Protein AF-A0A1G0WPR1-F1 (afdb_monomer_lite)

Structure (mmCIF, N/CA/C/O backbone):
data_AF-A0A1G0WPR1-F1
#
_entry.id   AF-A0A1G0WPR1-F1
#
loop_
_atom_site.group_PDB
_atom_site.id
_atom_site.type_symbol
_atom_site.label_atom_id
_atom_site.label_alt_id
_atom_site.label_comp_id
_atom_site.label_asym_id
_atom_site.label_entity_id
_atom_site.label_seq_id
_atom_site.pdbx_PDB_ins_code
_atom_site.Cartn_x
_atom_site.Cartn_y
_atom_site.Cartn_z
_atom_site.occupancy
_atom_site.B_iso_or_equiv
_atom_site.auth_seq_id
_atom_site.auth_comp_id
_atom_site.auth_asym_id
_atom_site.auth_atom_id
_atom_site.pdbx_PDB_model_num
ATOM 1 N N . MET A 1 1 ? 37.374 9.380 -49.633 1.00 40.91 1 MET A N 1
ATOM 2 C CA . MET A 1 1 ? 36.463 9.877 -48.576 1.00 40.91 1 MET A CA 1
ATOM 3 C C . MET A 1 1 ? 35.446 8.776 -48.291 1.00 40.91 1 MET A C 1
ATOM 5 O O . MET A 1 1 ? 34.675 8.449 -49.180 1.00 40.91 1 MET A O 1
ATOM 9 N N . LYS A 1 2 ? 35.522 8.086 -47.144 1.00 46.47 2 LYS A N 1
ATOM 10 C CA . LYS A 1 2 ? 34.628 6.950 -46.840 1.00 46.47 2 LYS A CA 1
ATOM 11 C C . LYS A 1 2 ? 33.429 7.456 -46.031 1.00 46.47 2 LYS A C 1
ATOM 13 O O . LYS A 1 2 ? 33.538 7.633 -44.822 1.00 46.47 2 LYS A O 1
ATOM 18 N N . ASN A 1 3 ? 32.305 7.699 -46.707 1.00 52.41 3 ASN A N 1
ATOM 19 C CA . ASN A 1 3 ? 31.040 8.071 -46.072 1.00 52.41 3 ASN A CA 1
ATOM 20 C C . ASN A 1 3 ? 30.447 6.858 -45.351 1.00 52.41 3 ASN A C 1
ATOM 22 O O . ASN A 1 3 ? 29.875 5.960 -45.971 1.00 52.41 3 ASN A O 1
ATOM 26 N N . GLN A 1 4 ? 30.593 6.828 -44.029 1.00 59.12 4 GLN A N 1
ATOM 27 C CA . GLN A 1 4 ? 29.947 5.820 -43.203 1.00 59.12 4 GLN A CA 1
ATOM 28 C C . GLN A 1 4 ? 28.466 6.164 -43.039 1.00 59.12 4 GLN A C 1
ATOM 30 O O . GLN A 1 4 ? 28.103 7.137 -42.379 1.00 59.12 4 GLN A O 1
ATOM 35 N N . HIS A 1 5 ? 27.603 5.342 -43.630 1.00 58.06 5 HIS A N 1
ATOM 36 C CA . HIS A 1 5 ? 26.177 5.351 -43.338 1.00 58.06 5 HIS A CA 1
ATOM 37 C C . HIS A 1 5 ? 25.981 4.909 -41.881 1.00 58.06 5 HIS A C 1
ATOM 39 O O . HIS A 1 5 ? 26.058 3.720 -41.566 1.00 58.06 5 HIS A O 1
ATOM 45 N N . LYS A 1 6 ? 25.746 5.863 -40.970 1.00 64.94 6 LYS A N 1
ATOM 46 C CA . LYS A 1 6 ? 25.291 5.561 -39.605 1.00 64.94 6 LYS A CA 1
ATOM 47 C C . LYS A 1 6 ? 23.934 4.861 -39.715 1.00 64.94 6 LYS A C 1
ATOM 49 O O . LYS A 1 6 ? 22.935 5.504 -40.030 1.00 64.94 6 LYS A O 1
ATOM 54 N N . LYS A 1 7 ? 23.904 3.546 -39.476 1.00 68.44 7 LYS A N 1
ATOM 55 C CA . LYS A 1 7 ? 22.660 2.772 -39.351 1.00 68.44 7 LYS A CA 1
ATOM 56 C C . LYS A 1 7 ? 21.761 3.468 -38.323 1.00 68.44 7 LYS A C 1
ATOM 58 O O . LYS A 1 7 ? 22.183 3.672 -37.184 1.00 68.44 7 LYS A O 1
ATOM 63 N N . LYS A 1 8 ? 20.555 3.873 -38.738 1.00 71.06 8 LYS A N 1
ATOM 64 C CA . LYS A 1 8 ? 19.546 4.430 -37.830 1.00 71.06 8 LYS A CA 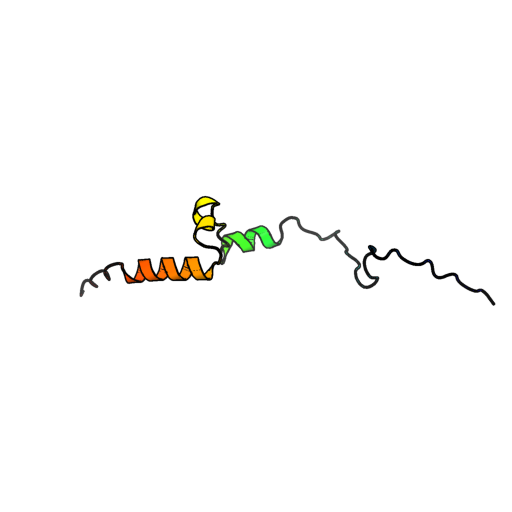1
ATOM 65 C C . LYS A 1 8 ? 19.124 3.320 -36.872 1.00 71.06 8 LYS A C 1
ATOM 67 O O . LYS A 1 8 ? 18.630 2.285 -37.308 1.00 71.06 8 LYS A O 1
ATOM 72 N N . VAL A 1 9 ? 19.394 3.522 -35.589 1.00 74.19 9 VAL A N 1
ATOM 73 C CA . VAL A 1 9 ? 18.941 2.620 -34.532 1.00 74.19 9 VAL A CA 1
ATOM 74 C C . VAL A 1 9 ? 17.419 2.803 -34.396 1.00 74.19 9 VAL A C 1
ATOM 76 O O . VAL A 1 9 ? 16.971 3.950 -34.451 1.00 74.19 9 VAL A O 1
ATOM 79 N N . PRO A 1 10 ? 16.622 1.724 -34.289 1.00 81.00 10 PRO A N 1
ATOM 80 C CA . PRO A 1 10 ? 15.178 1.825 -34.081 1.00 81.00 10 PRO A CA 1
ATOM 81 C C . PRO A 1 10 ? 14.842 2.652 -32.836 1.00 81.00 10 PRO A C 1
ATOM 83 O O . PRO A 1 10 ? 15.564 2.586 -31.846 1.00 81.00 10 PRO A O 1
ATOM 86 N N . ASP A 1 11 ? 13.727 3.381 -32.866 1.00 75.94 11 ASP A N 1
ATOM 87 C CA . ASP A 1 11 ? 13.301 4.261 -31.764 1.00 75.94 11 ASP A CA 1
ATOM 88 C C . ASP A 1 11 ? 13.053 3.495 -30.447 1.00 75.94 11 ASP A C 1
ATOM 90 O O . ASP A 1 11 ? 13.342 3.980 -29.360 1.00 75.94 11 ASP A O 1
ATOM 94 N N . ASN A 1 12 ? 12.632 2.231 -30.554 1.00 78.62 12 ASN A N 1
ATOM 95 C CA . ASN A 1 12 ? 12.402 1.331 -29.418 1.00 78.62 12 ASN A CA 1
ATOM 96 C C . ASN A 1 12 ? 13.676 0.644 -28.890 1.00 78.62 12 ASN A C 1
ATOM 98 O O . ASN A 1 12 ? 13.587 -0.296 -28.100 1.00 78.62 12 ASN A O 1
ATOM 102 N N . PHE A 1 13 ? 14.860 1.032 -29.362 1.00 82.50 13 PHE A N 1
ATOM 103 C CA . PHE A 1 13 ? 16.111 0.449 -28.892 1.00 82.50 13 PHE A CA 1
ATOM 104 C C . PHE A 1 13 ? 16.590 1.155 -27.622 1.00 82.50 13 PHE A C 1
ATOM 106 O O . PHE A 1 13 ? 16.446 2.370 -27.476 1.00 82.50 13 PHE A O 1
ATOM 113 N N . MET A 1 14 ? 17.207 0.401 -26.712 1.00 83.44 14 MET A N 1
ATOM 114 C CA . MET A 1 14 ? 17.816 0.979 -25.514 1.00 83.44 14 MET A CA 1
ATOM 115 C C . MET A 1 14 ? 18.861 2.031 -25.899 1.00 83.44 14 MET A C 1
ATOM 117 O O . MET A 1 14 ? 19.626 1.858 -26.854 1.00 83.44 14 MET A O 1
ATOM 121 N N . ARG A 1 15 ? 18.891 3.143 -25.159 1.00 83.56 15 ARG A N 1
ATOM 122 C CA . ARG A 1 15 ? 19.895 4.186 -25.387 1.00 83.56 15 ARG A CA 1
ATOM 123 C C . ARG A 1 15 ? 21.292 3.637 -25.083 1.00 83.56 15 ARG A C 1
ATOM 125 O O . ARG A 1 15 ? 21.440 2.731 -24.271 1.00 83.56 15 ARG A O 1
ATOM 132 N N . LYS A 1 16 ? 22.318 4.184 -25.738 1.00 83.19 16 LYS A N 1
ATOM 133 C CA . LYS A 1 16 ? 23.691 3.640 -25.704 1.00 83.19 16 LYS A CA 1
ATOM 134 C C . LYS A 1 16 ? 24.332 3.669 -24.316 1.00 83.19 16 LYS A C 1
ATOM 136 O O . LYS A 1 16 ? 25.270 2.925 -24.076 1.00 83.19 16 LYS A O 1
ATOM 141 N N . GLU A 1 17 ? 23.859 4.550 -23.444 1.00 86.31 17 GLU A N 1
ATOM 142 C CA . GLU A 1 17 ? 24.277 4.666 -22.048 1.00 86.31 17 GLU A CA 1
ATOM 143 C C . GLU A 1 17 ? 23.772 3.522 -21.156 1.00 86.31 17 GLU A C 1
ATOM 145 O O . GLU A 1 17 ? 24.299 3.335 -20.062 1.00 86.31 17 GLU A O 1
ATOM 150 N N . TYR A 1 18 ? 22.775 2.755 -21.603 1.00 84.75 18 TYR A N 1
ATOM 151 C CA . TYR A 1 18 ? 22.280 1.593 -20.876 1.00 84.75 18 TYR A CA 1
ATOM 152 C C . TYR A 1 18 ? 22.953 0.321 -21.395 1.00 84.75 18 TYR A C 1
ATOM 154 O O . TYR A 1 18 ? 22.583 -0.196 -22.449 1.00 84.75 18 TYR A O 1
ATOM 162 N N . ASP A 1 19 ? 23.900 -0.203 -20.618 1.00 83.62 19 ASP A N 1
ATOM 163 C CA . ASP A 1 19 ? 24.454 -1.549 -20.779 1.00 83.62 19 ASP A CA 1
ATOM 164 C C . ASP A 1 19 ? 24.082 -2.387 -19.550 1.00 83.62 19 ASP A C 1
ATOM 166 O O . ASP A 1 19 ? 24.644 -2.231 -18.463 1.00 83.62 19 ASP A O 1
ATOM 170 N N . PHE A 1 20 ? 23.034 -3.201 -19.682 1.00 84.19 20 PHE A N 1
ATOM 171 C CA . PHE A 1 20 ? 22.530 -4.001 -18.572 1.00 84.19 20 PHE A CA 1
ATOM 172 C C . PHE A 1 20 ? 23.265 -5.344 -18.502 1.00 84.19 20 PHE A C 1
ATOM 174 O O . PHE A 1 20 ? 22.873 -6.312 -19.155 1.00 84.19 20 PHE A O 1
ATOM 181 N N . ASP A 1 21 ? 24.290 -5.423 -17.654 1.00 84.44 21 ASP A N 1
ATOM 182 C CA . ASP A 1 21 ? 24.913 -6.694 -17.285 1.00 84.44 21 ASP A CA 1
ATOM 183 C C . ASP A 1 21 ? 24.092 -7.412 -16.199 1.00 84.44 21 ASP A C 1
ATOM 185 O O . ASP A 1 21 ? 24.139 -7.087 -15.008 1.00 84.44 21 ASP A O 1
ATOM 189 N N . TYR A 1 22 ? 23.323 -8.417 -16.618 1.00 83.81 22 TYR A N 1
ATOM 190 C CA . TYR A 1 22 ? 22.507 -9.240 -15.725 1.00 83.81 22 TYR A CA 1
ATOM 191 C C . TYR A 1 22 ? 23.259 -10.439 -15.125 1.00 83.81 22 TYR A C 1
ATOM 193 O O . TYR A 1 22 ? 22.642 -11.209 -14.388 1.00 83.81 22 TYR A O 1
ATOM 201 N N . SER A 1 23 ? 24.564 -10.608 -15.380 1.00 88.31 23 SER A N 1
ATOM 202 C CA . SER A 1 23 ? 25.355 -11.738 -14.858 1.00 88.31 23 SER A CA 1
ATOM 203 C C . SER A 1 23 ? 25.366 -11.808 -13.325 1.00 88.31 23 SER A C 1
ATOM 205 O O . SER A 1 23 ? 25.396 -12.889 -12.740 1.00 88.31 23 SER A O 1
ATOM 207 N N . THR A 1 24 ? 25.256 -10.652 -12.664 1.00 85.81 24 THR A N 1
ATOM 208 C CA . THR A 1 24 ? 25.173 -10.516 -11.200 1.00 85.81 24 THR A CA 1
ATOM 209 C C . THR A 1 24 ? 23.737 -10.326 -10.689 1.00 85.81 24 THR A C 1
ATOM 211 O O . THR A 1 24 ? 23.503 -10.096 -9.497 1.00 85.81 24 THR A O 1
ATOM 214 N N . GLY A 1 25 ? 22.745 -10.419 -11.578 1.00 87.00 25 GLY A N 1
ATOM 215 C CA . GLY A 1 25 ? 21.337 -10.204 -11.271 1.00 87.00 25 GLY A CA 1
ATOM 216 C C . GLY A 1 25 ? 20.775 -11.275 -10.335 1.00 87.00 25 GLY A C 1
ATOM 217 O O . GLY A 1 25 ? 20.605 -12.430 -10.712 1.00 87.00 25 GLY A O 1
ATOM 218 N N . THR A 1 26 ? 20.422 -10.896 -9.105 1.00 88.25 26 THR A N 1
ATOM 219 C CA . THR A 1 26 ? 19.770 -11.806 -8.148 1.00 88.25 26 THR A CA 1
ATOM 220 C C . THR A 1 26 ? 18.249 -11.674 -8.212 1.00 88.25 26 THR A C 1
ATOM 222 O O . THR A 1 26 ? 17.696 -10.601 -7.940 1.00 88.25 26 THR A O 1
ATOM 225 N N . ARG A 1 27 ? 17.544 -12.777 -8.500 1.00 88.38 27 ARG A N 1
ATOM 226 C CA . ARG A 1 27 ? 16.074 -12.815 -8.460 1.00 88.38 27 ARG A CA 1
ATOM 227 C C . ARG A 1 27 ? 15.577 -12.425 -7.066 1.00 88.38 27 ARG A C 1
ATOM 229 O O . ARG A 1 27 ? 15.961 -13.025 -6.071 1.00 88.38 27 ARG A O 1
ATOM 236 N N . GLY A 1 28 ? 14.705 -11.420 -7.000 1.00 86.00 28 GLY A N 1
ATOM 237 C CA . GLY A 1 28 ? 14.069 -11.015 -5.745 1.00 86.00 28 GLY A CA 1
ATOM 238 C C . GLY A 1 28 ? 14.997 -10.338 -4.728 1.00 86.00 28 GLY A C 1
ATOM 239 O O . GLY A 1 28 ? 14.652 -10.318 -3.550 1.00 86.00 28 GLY A O 1
ATOM 240 N N . LYS A 1 29 ? 16.125 -9.739 -5.156 1.00 85.25 29 LYS A N 1
ATOM 241 C CA . LYS A 1 29 ? 17.124 -9.058 -4.293 1.00 85.25 29 LYS A CA 1
ATOM 242 C C . LYS A 1 29 ? 16.528 -8.152 -3.200 1.00 85.25 29 LYS A C 1
ATOM 244 O O . LYS A 1 29 ? 17.098 -8.036 -2.116 1.00 85.25 29 LYS A O 1
ATOM 249 N N . TYR A 1 30 ? 15.383 -7.523 -3.470 1.00 80.62 30 TYR A N 1
ATOM 250 C CA . TYR A 1 30 ? 14.694 -6.613 -2.546 1.00 80.62 30 TYR A CA 1
ATOM 251 C C . TYR A 1 30 ? 13.316 -7.103 -2.083 1.00 80.62 30 TYR A C 1
ATOM 253 O O . TYR A 1 30 ? 12.697 -6.441 -1.253 1.00 80.62 30 TYR A O 1
ATOM 261 N N . ALA A 1 31 ? 12.845 -8.261 -2.557 1.00 78.88 31 ALA A N 1
ATOM 262 C CA . ALA A 1 31 ? 11.512 -8.775 -2.233 1.00 78.88 31 ALA A CA 1
ATOM 263 C C . ALA A 1 31 ? 11.346 -8.980 -0.721 1.00 78.88 31 ALA A C 1
ATOM 265 O O . ALA A 1 31 ? 10.392 -8.499 -0.121 1.00 78.88 31 ALA A O 1
ATOM 266 N N . ARG A 1 32 ? 12.354 -9.586 -0.086 1.00 70.75 32 ARG A N 1
ATOM 267 C CA . ARG A 1 32 ? 12.384 -9.817 1.362 1.00 70.75 32 ARG A CA 1
ATOM 268 C C . ARG A 1 32 ? 12.413 -8.515 2.179 1.00 70.75 32 ARG A C 1
ATOM 270 O O . ARG A 1 32 ? 11.807 -8.431 3.242 1.00 70.75 32 ARG A O 1
ATOM 277 N N . LYS A 1 33 ? 13.072 -7.461 1.678 1.00 70.38 33 LYS A N 1
ATOM 278 C CA . LYS A 1 33 ? 13.105 -6.149 2.355 1.00 70.38 33 LYS A CA 1
ATOM 279 C C . LYS A 1 33 ? 11.754 -5.437 2.297 1.00 70.38 33 LYS A C 1
ATOM 281 O O . LYS A 1 33 ? 11.401 -4.762 3.259 1.00 70.38 33 LYS A O 1
ATOM 286 N N . ALA A 1 34 ? 11.006 -5.617 1.208 1.00 66.25 34 ALA A N 1
ATOM 287 C CA . ALA A 1 34 ? 9.650 -5.092 1.080 1.00 66.25 34 ALA A CA 1
ATOM 288 C C . ALA A 1 34 ? 8.666 -5.746 2.069 1.00 66.25 34 ALA A C 1
ATOM 290 O O . ALA A 1 34 ? 7.681 -5.113 2.442 1.00 66.25 34 ALA A O 1
ATOM 291 N N . THR A 1 35 ? 8.939 -6.978 2.515 1.00 66.25 35 THR A N 1
ATOM 292 C CA . THR A 1 35 ? 8.062 -7.733 3.423 1.00 66.25 35 THR A CA 1
ATOM 293 C C . THR A 1 35 ? 8.472 -7.663 4.896 1.00 66.25 35 THR A C 1
ATOM 295 O O . THR A 1 35 ? 7.598 -7.692 5.752 1.00 66.25 35 THR A O 1
ATOM 298 N N . GLU A 1 36 ? 9.767 -7.576 5.226 1.00 61.84 36 GLU A N 1
ATOM 299 C CA . GLU A 1 36 ? 10.234 -7.802 6.609 1.00 61.84 36 GLU A CA 1
ATOM 300 C C . GLU A 1 36 ? 10.403 -6.555 7.483 1.00 61.84 36 GLU A C 1
ATOM 302 O O . GLU A 1 36 ? 10.208 -6.658 8.690 1.00 61.84 36 GLU A O 1
ATOM 307 N N . LYS A 1 37 ? 10.810 -5.397 6.937 1.00 56.28 37 LYS A N 1
ATOM 308 C CA . LYS A 1 37 ? 11.248 -4.271 7.794 1.00 56.28 37 LYS A CA 1
ATOM 309 C C . LYS A 1 37 ? 10.272 -3.103 7.923 1.00 56.28 37 LYS A C 1
ATOM 311 O O . LYS A 1 37 ? 10.214 -2.509 8.989 1.00 56.28 37 LYS A O 1
ATOM 316 N N . ASN A 1 38 ? 9.454 -2.819 6.913 1.00 60.28 38 ASN A N 1
ATOM 317 C CA . ASN A 1 38 ? 8.465 -1.728 6.939 1.00 60.28 38 ASN A CA 1
ATOM 318 C C . ASN A 1 38 ? 7.262 -2.091 6.045 1.00 60.28 38 ASN A C 1
ATOM 320 O O . ASN A 1 38 ? 6.888 -1.332 5.156 1.00 60.28 38 ASN A O 1
ATOM 324 N N . GLY A 1 39 ? 6.751 -3.312 6.235 1.00 63.66 39 GLY A N 1
ATOM 325 C CA . GLY A 1 39 ? 5.981 -4.099 5.268 1.00 63.66 39 GLY A CA 1
ATOM 326 C C . GLY A 1 39 ? 4.924 -3.339 4.469 1.00 63.66 39 GLY A C 1
ATOM 327 O O . GLY A 1 39 ? 3.986 -2.773 5.026 1.00 63.66 39 GLY A O 1
ATOM 328 N N . TYR A 1 40 ? 5.045 -3.400 3.143 1.00 72.81 40 TYR A N 1
ATOM 329 C CA . TYR A 1 40 ? 3.943 -3.076 2.245 1.00 72.81 40 TYR A CA 1
ATOM 330 C C . TYR A 1 40 ? 2.810 -4.082 2.478 1.00 72.81 40 TYR A C 1
ATOM 332 O O . TYR A 1 40 ? 2.989 -5.285 2.275 1.00 72.81 40 TYR A O 1
ATOM 340 N N . VAL A 1 41 ? 1.644 -3.593 2.898 1.00 79.44 41 VAL A N 1
ATOM 341 C CA . VAL A 1 41 ? 0.435 -4.407 3.035 1.00 79.44 41 VAL A CA 1
ATOM 342 C C . VAL A 1 41 ? -0.420 -4.190 1.797 1.00 79.44 41 VAL A C 1
ATOM 344 O O . VAL A 1 41 ? -0.890 -3.083 1.535 1.00 79.44 41 VAL A O 1
ATOM 347 N N . LYS A 1 42 ? -0.625 -5.258 1.024 1.00 85.50 42 LYS A N 1
ATOM 348 C CA . LYS A 1 42 ? -1.563 -5.229 -0.095 1.00 85.50 42 LYS A CA 1
ATOM 349 C C . LYS A 1 42 ? -2.989 -5.204 0.457 1.00 85.50 42 LYS A C 1
ATOM 351 O O . LYS A 1 42 ? -3.372 -6.108 1.195 1.00 85.50 42 LYS A O 1
ATOM 356 N N . LEU A 1 43 ? -3.771 -4.202 0.061 1.00 89.38 43 LEU A N 1
ATOM 357 C CA . LEU A 1 43 ? -5.206 -4.185 0.332 1.00 89.38 43 LEU A CA 1
ATOM 358 C C . LEU A 1 43 ? -5.910 -5.240 -0.523 1.00 89.38 43 LEU A C 1
ATOM 360 O O . LEU A 1 43 ? -5.591 -5.417 -1.701 1.00 89.38 43 LEU A O 1
ATOM 364 N N . THR A 1 44 ? -6.870 -5.932 0.075 1.00 92.12 44 THR A N 1
ATOM 365 C CA . THR A 1 44 ? -7.780 -6.825 -0.639 1.00 92.12 44 THR A CA 1
ATOM 366 C C . THR A 1 44 ? -8.778 -6.012 -1.470 1.00 92.12 44 THR A C 1
ATOM 368 O O . THR A 1 44 ? -9.027 -4.835 -1.193 1.00 92.12 44 THR A O 1
ATOM 371 N N . ASP A 1 45 ? -9.340 -6.621 -2.517 1.00 92.88 45 ASP A N 1
ATOM 372 C CA . ASP A 1 45 ? -10.179 -5.911 -3.496 1.00 92.88 45 ASP A CA 1
ATOM 373 C C . ASP A 1 45 ? -11.452 -5.318 -2.879 1.00 92.88 45 ASP A C 1
ATOM 375 O O . ASP A 1 45 ? -11.947 -4.288 -3.331 1.00 92.88 45 ASP A O 1
ATOM 379 N N . ASP A 1 46 ? -11.994 -5.950 -1.842 1.00 95.31 46 ASP A N 1
ATOM 380 C CA . ASP A 1 46 ? -13.137 -5.462 -1.077 1.00 95.31 46 ASP A CA 1
ATOM 381 C C . ASP A 1 46 ? -12.795 -4.201 -0.272 1.00 95.31 46 ASP A C 1
ATOM 383 O O . ASP A 1 46 ? -13.535 -3.222 -0.337 1.00 95.31 46 ASP A O 1
ATOM 387 N N . VAL A 1 47 ? -11.643 -4.169 0.399 1.00 92.81 47 VAL A N 1
ATOM 388 C CA . VAL A 1 47 ? -11.177 -3.005 1.171 1.00 92.81 47 VAL A CA 1
ATOM 389 C C . VAL A 1 47 ? -10.749 -1.865 0.242 1.00 92.81 47 VAL A C 1
ATOM 391 O O . VAL A 1 47 ? -11.044 -0.695 0.500 1.00 92.81 47 VAL A O 1
ATOM 394 N N . HIS A 1 48 ? -10.125 -2.189 -0.893 1.00 93.88 48 HIS A N 1
ATOM 395 C CA . HIS A 1 48 ? -9.678 -1.200 -1.874 1.00 93.88 48 HIS A CA 1
ATOM 396 C C . HIS A 1 48 ? -10.836 -0.467 -2.578 1.00 93.88 48 HIS A C 1
ATOM 398 O O . HIS A 1 48 ? -10.652 0.609 -3.157 1.00 93.88 48 HIS A O 1
ATOM 404 N N . LYS A 1 49 ? -12.065 -1.001 -2.531 1.00 95.31 49 LYS A N 1
ATOM 405 C CA . LYS A 1 49 ? -13.256 -0.263 -2.987 1.00 95.31 49 LYS A CA 1
ATOM 406 C C . LYS A 1 49 ? -13.471 1.013 -2.175 1.00 95.31 49 LYS A C 1
ATOM 408 O O . LYS A 1 49 ? -13.837 2.022 -2.770 1.00 95.31 49 LYS A O 1
ATOM 413 N N . TYR A 1 50 ? -13.184 0.965 -0.876 1.00 95.38 50 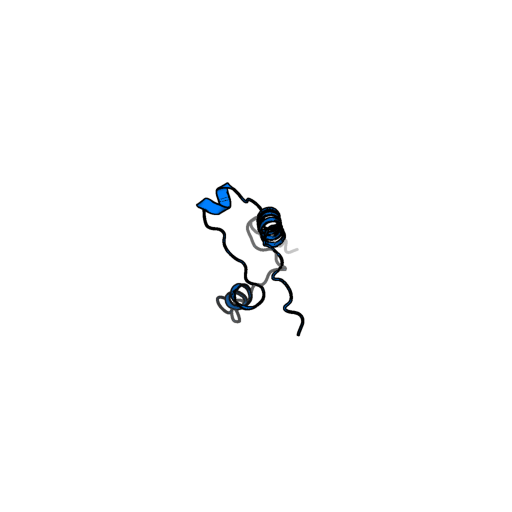TYR A N 1
ATOM 414 C CA . TYR A 1 50 ? -13.418 2.055 0.072 1.00 95.38 50 TYR A CA 1
ATOM 415 C C . TYR A 1 50 ? -12.193 2.948 0.265 1.00 95.38 50 TYR A C 1
ATOM 417 O O . TYR A 1 50 ? -12.339 4.162 0.359 1.00 95.38 50 TYR A O 1
ATOM 425 N N . PHE A 1 51 ? -10.991 2.369 0.270 1.00 95.69 51 PHE A N 1
ATOM 426 C CA . PHE A 1 51 ? -9.751 3.114 0.479 1.00 95.69 51 PHE A CA 1
ATOM 427 C C . PHE A 1 51 ? -8.866 3.053 -0.764 1.00 95.69 51 PHE A C 1
ATOM 429 O O . PHE A 1 51 ? -8.411 1.979 -1.171 1.00 95.69 51 PHE A O 1
ATOM 436 N N . LYS A 1 52 ? -8.628 4.210 -1.390 1.00 91.44 52 LYS A N 1
ATOM 437 C CA . LYS A 1 52 ? -7.813 4.309 -2.613 1.00 91.44 52 LYS A CA 1
ATOM 438 C C . LYS A 1 52 ? -6.350 4.582 -2.318 1.00 91.44 52 LYS A C 1
ATOM 440 O O . LYS A 1 52 ? -5.500 4.169 -3.104 1.00 91.44 52 LYS A O 1
ATOM 445 N N . THR A 1 53 ? -6.060 5.224 -1.191 1.00 91.81 53 THR A N 1
ATOM 446 C CA . THR A 1 53 ? -4.701 5.591 -0.803 1.00 91.81 53 THR A CA 1
ATOM 447 C C . THR A 1 53 ? -4.326 5.011 0.557 1.00 91.81 53 THR A C 1
ATOM 449 O O . THR A 1 53 ? -5.179 4.699 1.389 1.00 91.81 53 THR A O 1
ATOM 452 N N . SER A 1 54 ? -3.021 4.890 0.809 1.00 90.38 54 SER A N 1
ATOM 453 C CA . SER A 1 54 ? -2.507 4.553 2.140 1.00 90.38 54 SER A CA 1
ATOM 454 C C . SER A 1 54 ? -2.83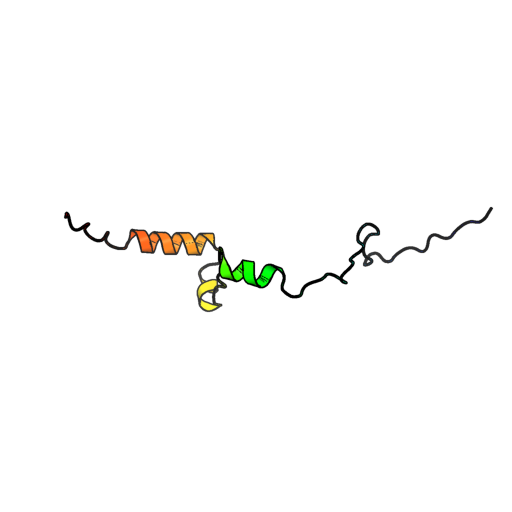0 5.628 3.181 1.00 90.38 54 SER A C 1
ATOM 456 O O . SER A 1 54 ? -2.902 5.323 4.367 1.00 90.38 54 SER A O 1
ATOM 458 N N . GLU A 1 55 ? -3.007 6.881 2.755 1.00 93.62 55 GLU A N 1
ATOM 459 C CA . GLU A 1 55 ? -3.387 7.983 3.638 1.00 93.62 55 GLU A CA 1
ATOM 460 C C . GLU A 1 55 ? -4.803 7.783 4.190 1.00 93.62 55 GLU A C 1
ATOM 462 O O . GLU A 1 55 ? -4.980 7.825 5.408 1.00 93.62 55 GLU A O 1
ATOM 467 N N . ASP A 1 56 ? -5.769 7.442 3.329 1.00 94.94 56 ASP A N 1
ATOM 468 C CA . ASP A 1 56 ? -7.158 7.189 3.737 1.00 94.94 56 ASP A CA 1
ATOM 469 C C . ASP A 1 56 ? -7.248 6.038 4.751 1.00 94.94 56 ASP A C 1
ATOM 471 O O . ASP A 1 56 ? -7.924 6.151 5.776 1.00 94.94 56 ASP A O 1
ATOM 475 N N . VAL A 1 57 ? -6.514 4.945 4.497 1.00 94.56 57 VAL A N 1
ATOM 476 C CA . VAL A 1 57 ? -6.441 3.793 5.413 1.00 94.56 57 VAL A CA 1
ATOM 477 C C . VAL A 1 57 ? -5.873 4.216 6.764 1.00 94.56 57 VAL A C 1
ATOM 479 O O . VAL A 1 57 ? -6.448 3.910 7.807 1.00 94.56 57 VAL A O 1
ATOM 482 N N . ASN A 1 58 ? -4.748 4.932 6.764 1.00 94.69 58 ASN A N 1
ATOM 483 C CA . ASN A 1 58 ? -4.082 5.327 8.000 1.00 94.69 58 ASN A CA 1
ATOM 484 C C . ASN A 1 58 ? -4.934 6.293 8.825 1.00 94.69 58 ASN A C 1
ATOM 486 O O . ASN A 1 58 ? -4.972 6.172 10.047 1.00 94.69 58 ASN A O 1
ATOM 490 N N . ASN A 1 59 ? -5.632 7.227 8.182 1.00 96.62 59 ASN A N 1
ATOM 491 C CA . ASN A 1 59 ? -6.522 8.156 8.871 1.00 96.62 59 ASN A CA 1
ATOM 492 C C . ASN A 1 59 ? -7.706 7.421 9.509 1.00 96.62 59 ASN A C 1
ATOM 494 O O . ASN A 1 59 ? -8.002 7.655 10.680 1.00 96.62 59 ASN A O 1
ATOM 498 N N . ALA A 1 60 ? -8.316 6.470 8.795 1.00 95.75 60 ALA A N 1
ATOM 499 C CA . ALA A 1 60 ? -9.378 5.637 9.351 1.00 95.75 60 ALA A CA 1
ATOM 500 C C . ALA A 1 60 ? -8.890 4.811 10.552 1.00 95.75 60 ALA A C 1
ATOM 502 O O . ALA A 1 60 ? -9.512 4.831 11.612 1.00 95.75 60 ALA A O 1
ATOM 503 N N . LEU A 1 61 ? -7.743 4.133 10.429 1.00 94.69 61 LEU A N 1
ATOM 504 C CA . LEU A 1 61 ? -7.178 3.338 11.522 1.00 94.69 61 LEU A CA 1
ATOM 505 C C . LEU A 1 61 ? -6.820 4.197 12.742 1.00 94.69 61 LEU A C 1
ATOM 507 O O . LEU A 1 61 ? -7.066 3.777 13.869 1.00 94.69 61 LEU A O 1
ATOM 511 N N . ARG A 1 62 ? -6.287 5.409 12.542 1.00 96.38 62 ARG A N 1
ATOM 512 C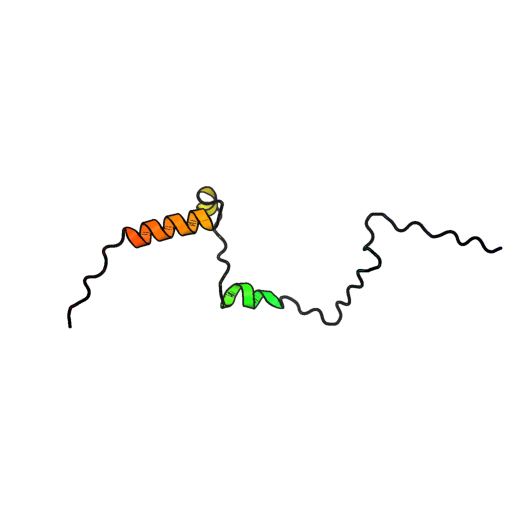 CA . ARG A 1 62 ? -6.014 6.355 13.636 1.00 96.38 62 ARG A CA 1
ATOM 513 C C . ARG A 1 62 ? -7.289 6.802 14.339 1.00 96.38 62 ARG A C 1
ATOM 515 O O . ARG A 1 62 ? -7.316 6.777 15.562 1.00 96.38 62 ARG A O 1
ATOM 522 N N . ALA A 1 63 ? -8.346 7.123 13.595 1.00 95.62 63 ALA A N 1
ATOM 523 C CA . ALA A 1 63 ? -9.636 7.476 14.186 1.00 95.62 63 ALA A CA 1
ATOM 524 C C . ALA A 1 63 ? -10.202 6.328 15.041 1.00 95.62 63 ALA A C 1
ATOM 526 O O . ALA A 1 63 ? -10.712 6.556 16.135 1.00 95.62 63 ALA A O 1
ATOM 527 N N . VAL A 1 64 ? -10.047 5.077 14.587 1.00 94.69 64 VAL A N 1
ATOM 528 C CA . VAL A 1 64 ? -10.417 3.894 15.380 1.00 94.69 64 VAL A CA 1
ATOM 529 C C . VAL A 1 64 ? -9.548 3.782 16.641 1.00 94.69 64 VAL A C 1
ATOM 531 O O . VAL A 1 64 ? -10.080 3.535 17.720 1.00 94.69 64 VAL A O 1
ATOM 534 N N . ILE A 1 65 ? -8.232 4.010 16.537 1.00 94.38 65 ILE A N 1
ATOM 535 C CA . ILE A 1 65 ? -7.306 4.033 17.686 1.00 94.38 65 ILE A CA 1
ATOM 536 C C . ILE A 1 65 ? -7.712 5.094 18.717 1.00 94.38 65 ILE A C 1
ATOM 538 O O . ILE A 1 65 ? -7.718 4.811 19.913 1.00 94.38 65 ILE A O 1
ATOM 542 N N . GLU A 1 66 ? -8.068 6.295 18.267 1.00 93.31 66 GLU A N 1
ATOM 543 C CA . GLU A 1 66 ? -8.500 7.403 19.127 1.00 93.31 66 GLU A CA 1
ATOM 544 C C . GLU A 1 66 ? -9.849 7.140 19.801 1.00 93.31 66 GLU A C 1
ATOM 546 O O . GLU A 1 66 ? -10.059 7.557 20.940 1.00 93.31 66 GLU A O 1
ATOM 551 N N . ALA A 1 67 ? -10.747 6.426 19.120 1.00 93.12 67 ALA A N 1
ATOM 552 C CA . ALA A 1 67 ? -12.046 6.044 19.657 1.00 93.12 67 ALA A CA 1
ATOM 553 C C . ALA A 1 67 ? -11.958 4.942 20.728 1.00 93.12 67 ALA A C 1
ATOM 555 O O . ALA A 1 67 ? -12.895 4.782 21.516 1.00 93.12 67 ALA A O 1
ATOM 556 N N . PHE A 1 68 ? -10.857 4.181 20.793 1.00 89.19 68 PHE A N 1
ATOM 557 C CA . PHE A 1 68 ? -10.682 3.194 21.855 1.00 89.19 68 PHE A CA 1
ATOM 558 C C . PHE A 1 68 ? -10.497 3.881 23.218 1.00 89.19 68 PHE A C 1
ATOM 560 O O . PHE A 1 68 ? -9.688 4.804 23.357 1.00 89.19 68 PHE A O 1
ATOM 567 N N . PRO A 1 69 ? -11.194 3.415 24.271 1.00 79.88 69 PRO A N 1
ATOM 568 C CA . PRO A 1 69 ? -11.008 3.953 25.607 1.00 79.88 69 PRO A CA 1
ATOM 569 C C . PRO A 1 69 ? -9.560 3.724 26.042 1.00 79.88 69 PRO A C 1
ATOM 571 O O . PRO A 1 69 ? -9.072 2.591 26.047 1.00 79.88 69 PRO A O 1
ATOM 574 N N . LYS A 1 70 ? -8.8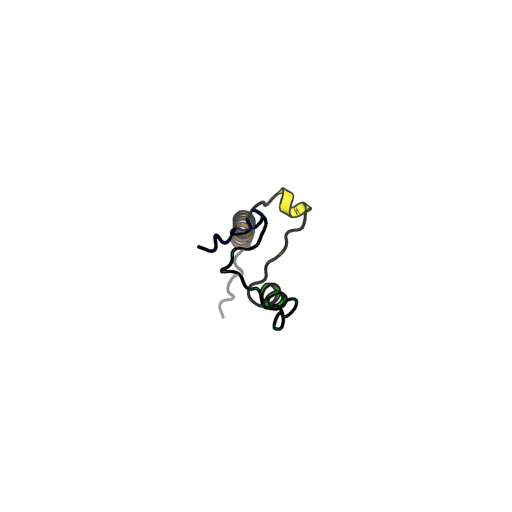69 4.802 26.433 1.00 77.50 70 LYS A N 1
ATOM 575 C CA . LYS A 1 70 ? -7.529 4.696 27.017 1.00 77.50 70 LYS A CA 1
ATOM 576 C C . LYS A 1 70 ? -7.630 3.770 28.224 1.00 77.50 70 LYS A C 1
ATOM 578 O O . LYS A 1 70 ? -8.351 4.077 29.176 1.00 77.50 70 LYS A O 1
ATOM 583 N N . ALA A 1 71 ? -6.941 2.630 28.174 1.00 67.75 71 ALA A N 1
ATOM 584 C CA . ALA A 1 71 ? -6.841 1.741 29.320 1.00 67.75 71 ALA A CA 1
ATOM 585 C C . ALA A 1 71 ? -6.418 2.589 30.525 1.00 67.75 71 ALA A C 1
ATOM 587 O O . ALA A 1 71 ? -5.408 3.294 30.451 1.00 67.75 71 ALA A O 1
ATOM 588 N N . ARG A 1 72 ? -7.222 2.581 31.601 1.00 61.72 72 ARG A N 1
ATOM 589 C CA . ARG A 1 72 ? -6.846 3.233 32.861 1.00 61.72 72 ARG A CA 1
ATOM 590 C C . ARG A 1 72 ? -5.460 2.711 33.204 1.00 61.72 72 ARG A C 1
ATOM 592 O O . ARG A 1 72 ? -5.316 1.513 33.453 1.00 61.72 72 ARG A O 1
ATOM 599 N N . GLN A 1 73 ? -4.458 3.587 33.183 1.00 62.59 73 GLN A N 1
ATOM 600 C CA . GLN A 1 73 ? -3.178 3.280 33.794 1.00 62.59 73 GLN A CA 1
ATOM 601 C C . GLN A 1 73 ? -3.515 2.868 35.222 1.00 62.59 73 GLN A C 1
ATOM 603 O O . GLN A 1 73 ? -4.053 3.665 35.991 1.00 62.59 73 GLN A O 1
ATOM 608 N N . ARG A 1 74 ? -3.325 1.584 35.539 1.00 53.31 74 ARG A N 1
ATOM 609 C CA . ARG A 1 74 ? -3.357 1.141 36.925 1.00 53.31 74 ARG A CA 1
ATOM 610 C C . ARG A 1 74 ? -2.238 1.925 37.593 1.00 53.31 74 ARG A C 1
ATOM 612 O O . ARG A 1 74 ? -1.075 1.693 37.276 1.00 53.31 74 ARG A O 1
ATOM 619 N N . ALA A 1 75 ? -2.619 2.904 38.408 1.00 51.69 75 ALA A N 1
ATOM 620 C CA . ALA A 1 75 ? -1.709 3.525 39.347 1.00 51.69 75 ALA A CA 1
ATOM 621 C C . ALA A 1 75 ? -1.151 2.380 40.197 1.00 51.69 75 ALA A C 1
ATOM 623 O O . ALA A 1 75 ? -1.918 1.671 40.854 1.00 51.69 75 ALA A O 1
ATOM 624 N N . VAL A 1 76 ? 0.144 2.128 40.030 1.00 55.94 76 VAL A N 1
ATOM 625 C CA . VAL A 1 76 ? 0.939 1.306 40.941 1.00 55.94 76 VAL A CA 1
ATOM 626 C C . VAL A 1 76 ? 1.387 2.214 42.070 1.00 55.94 76 VAL A C 1
ATOM 628 O O . VAL A 1 76 ? 1.763 3.367 41.752 1.00 55.94 76 VAL A O 1
#

Secondary structure (DSSP, 8-state):
------PPPP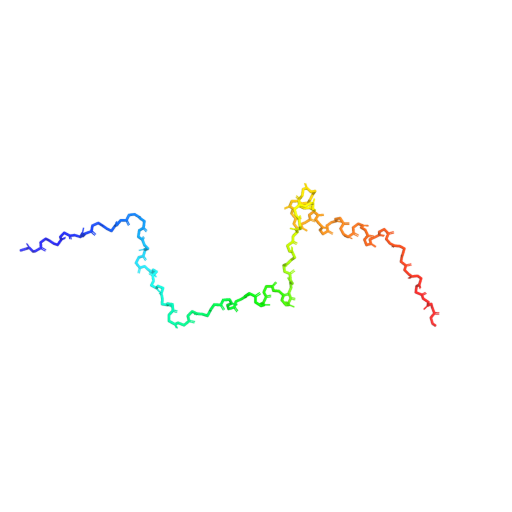TTSPPTT-----TT--TTTTHHHHHHTS-PPPPPHHHHTT--SHHHHHHHHHHHHHHSPPP-----

Radius of gyration: 26.64 Å; chains: 1; bounding box: 50×23×90 Å

Sequence (76 aa):
MKNQHKKKVPDNFMRKEYDFDYSTGTRGKYARKATEKNGYVKLTDDVHKYFKTSEDVNNALRAVIEAFPKARQRAV

Foldseek 3Di:
DDDDDPPDDDPPDDDPVDDDDCVVPDPCPCVCVCPPDPHDDDDDPVVCVPPVDPVRVVVVVVVVVVPDPDDPPPDD

pLDDT: mean 80.02, std 14.26, range [40.91, 96.62]